Protein AF-A0A933ENZ4-F1 (afdb_monomer)

Foldseek 3Di:
DDDDDDPPPDDDDDPDDQPDDDDPDPVVVVVVPVPDDPVVRPVVDDPPPDDDPPPPPPVCPDDDDDDDDPVVQVVLQVVCVVVVHGSVVSVVVVVVVVVVVVVVVVDPDDPPDPPPDDDDDDD

Secondary structure (DSSP, 8-state):
----------PPPP----SS---SSHHHHHHHHHHS-GGGGGGGS---S---------S-S--------HHHHHHHHHHHHHTTS-HHHHHHHHHHHHHHHHHHHH--S--------------

Structure (mmCIF, N/CA/C/O backbone):
data_AF-A0A933ENZ4-F1
#
_entry.id   AF-A0A933ENZ4-F1
#
loop_
_atom_site.group_PDB
_atom_site.id
_atom_site.type_symbol
_atom_site.label_atom_id
_atom_site.label_alt_id
_atom_site.label_comp_id
_atom_site.label_asym_id
_atom_site.label_entity_id
_atom_site.label_seq_id
_atom_site.pdbx_PDB_ins_code
_atom_site.Cartn_x
_atom_site.Cartn_y
_atom_site.Cartn_z
_atom_site.occupancy
_atom_site.B_iso_or_equiv
_atom_site.auth_seq_id
_atom_site.auth_comp_id
_atom_site.auth_asym_id
_atom_site.auth_atom_id
_atom_site.pdbx_PDB_model_num
ATOM 1 N N . MET A 1 1 ? 71.943 -15.431 -17.490 1.00 42.03 1 MET A N 1
ATOM 2 C CA . MET A 1 1 ? 70.903 -14.601 -16.849 1.00 42.03 1 MET A CA 1
ATOM 3 C C . MET A 1 1 ? 70.943 -13.225 -17.485 1.00 42.03 1 MET A C 1
ATOM 5 O O . MET A 1 1 ? 71.957 -12.576 -17.305 1.00 42.03 1 MET A O 1
ATOM 9 N N . THR A 1 2 ? 69.893 -12.820 -18.203 1.00 37.28 2 THR A N 1
ATOM 10 C CA . THR A 1 2 ? 69.349 -11.443 -18.281 1.00 37.28 2 THR A CA 1
ATOM 11 C C . THR A 1 2 ? 68.116 -11.462 -19.187 1.00 37.28 2 THR A C 1
ATOM 13 O O . THR A 1 2 ? 68.017 -12.262 -20.111 1.00 37.28 2 THR A O 1
ATOM 16 N N . LYS A 1 3 ? 67.116 -10.685 -18.774 1.00 37.34 3 LYS A N 1
ATOM 17 C CA . LYS A 1 3 ? 65.692 -10.813 -19.088 1.00 37.34 3 LYS A CA 1
ATOM 18 C C . LYS A 1 3 ? 65.336 -10.259 -20.469 1.00 37.34 3 LYS A C 1
ATOM 20 O O . LYS A 1 3 ? 65.967 -9.332 -20.957 1.00 37.34 3 LYS A O 1
ATOM 25 N N . ALA A 1 4 ? 64.282 -10.840 -21.036 1.00 42.78 4 ALA A N 1
ATOM 26 C CA . ALA A 1 4 ? 63.594 -10.390 -22.232 1.00 42.78 4 ALA A CA 1
ATOM 27 C C . ALA A 1 4 ? 62.983 -8.994 -22.038 1.00 42.78 4 ALA A C 1
ATOM 29 O O . ALA A 1 4 ? 62.189 -8.786 -21.122 1.00 42.78 4 ALA A O 1
ATOM 30 N N . GLU A 1 5 ? 63.311 -8.078 -22.943 1.00 39.28 5 GLU A N 1
ATOM 31 C CA . GLU A 1 5 ? 62.663 -6.778 -23.094 1.00 39.28 5 GLU A CA 1
ATOM 32 C C . GLU A 1 5 ? 61.959 -6.789 -24.456 1.00 39.28 5 GLU A C 1
ATOM 34 O O . GLU A 1 5 ? 62.546 -6.493 -25.494 1.00 39.28 5 GLU A O 1
ATOM 39 N N . THR A 1 6 ? 60.708 -7.249 -24.485 1.00 46.25 6 THR A N 1
ATOM 40 C CA . THR A 1 6 ? 59.849 -7.104 -25.664 1.00 46.25 6 THR A CA 1
ATOM 41 C C . THR A 1 6 ? 58.911 -5.938 -25.408 1.00 46.25 6 THR A C 1
ATOM 43 O O . THR A 1 6 ? 57.889 -6.078 -24.737 1.00 46.25 6 THR A O 1
ATOM 46 N N . ASP A 1 7 ? 59.298 -4.785 -25.947 1.00 40.50 7 ASP A N 1
ATOM 47 C CA . ASP A 1 7 ? 58.492 -3.575 -26.056 1.00 40.50 7 ASP A CA 1
ATOM 48 C C . ASP A 1 7 ? 57.204 -3.877 -26.848 1.00 40.50 7 ASP A C 1
ATOM 50 O O . ASP A 1 7 ? 5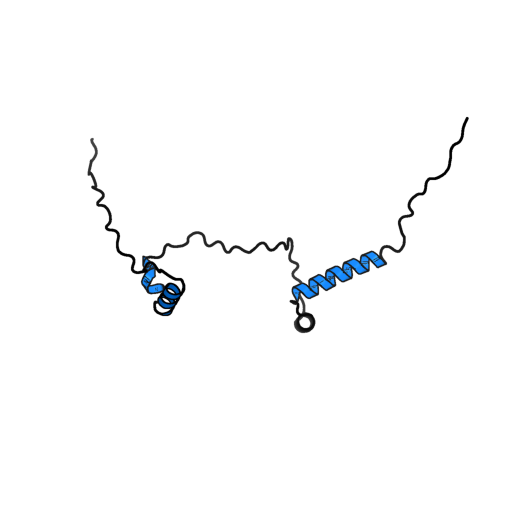7.160 -3.847 -28.081 1.00 40.50 7 ASP A O 1
ATOM 54 N N . ARG A 1 8 ? 56.129 -4.243 -26.139 1.00 46.56 8 ARG A N 1
ATOM 55 C CA . ARG A 1 8 ? 54.777 -4.283 -26.708 1.00 46.56 8 ARG A CA 1
ATOM 56 C C . ARG A 1 8 ? 54.296 -2.846 -26.856 1.00 46.56 8 ARG A C 1
ATOM 58 O O . ARG A 1 8 ? 53.615 -2.316 -25.978 1.00 46.56 8 ARG A O 1
ATOM 65 N N . LYS A 1 9 ? 54.599 -2.254 -28.011 1.00 45.53 9 LYS A N 1
ATOM 66 C CA . LYS A 1 9 ? 53.926 -1.058 -28.530 1.00 45.53 9 LYS A CA 1
ATOM 67 C C . LYS A 1 9 ? 52.407 -1.200 -28.358 1.00 45.53 9 LYS A C 1
ATOM 69 O O . LYS A 1 9 ? 51.758 -1.931 -29.106 1.00 45.53 9 LYS A O 1
ATOM 74 N N . ARG A 1 10 ? 51.829 -0.494 -27.380 1.00 44.56 10 ARG A N 1
ATOM 75 C CA . ARG A 1 10 ? 50.378 -0.281 -27.284 1.00 44.56 10 ARG A CA 1
ATOM 76 C C . ARG A 1 10 ? 49.955 0.576 -28.471 1.00 44.56 10 ARG A C 1
ATOM 78 O O . ARG A 1 10 ? 50.237 1.768 -28.520 1.00 44.56 10 ARG A O 1
ATOM 85 N N . THR A 1 11 ? 49.295 -0.041 -29.439 1.00 40.53 11 THR A N 1
ATOM 86 C CA . THR A 1 11 ? 48.585 0.672 -30.501 1.00 40.53 11 THR A CA 1
ATOM 87 C C . THR A 1 11 ? 47.312 1.280 -29.894 1.00 40.53 11 THR A C 1
ATOM 89 O O . THR A 1 11 ? 46.617 0.576 -29.159 1.00 40.53 11 THR A O 1
ATOM 92 N N . PRO A 1 12 ? 46.985 2.563 -30.136 1.00 44.78 12 PRO A N 1
ATOM 93 C CA . PRO A 1 12 ? 45.750 3.147 -29.624 1.00 44.78 12 PRO A CA 1
ATOM 94 C C . PRO A 1 12 ? 44.552 2.488 -30.321 1.00 44.78 12 PRO A C 1
ATOM 96 O O . PRO A 1 12 ? 44.481 2.456 -31.552 1.00 44.78 12 PRO A O 1
ATOM 99 N N . ALA A 1 13 ? 43.627 1.928 -29.538 1.00 47.41 13 ALA A N 1
ATOM 100 C CA . ALA A 1 13 ? 42.392 1.351 -30.051 1.00 47.41 13 ALA A CA 1
ATOM 101 C C . ALA A 1 13 ? 41.588 2.443 -30.774 1.00 47.41 13 ALA A C 1
ATOM 103 O O . ALA A 1 13 ? 41.286 3.490 -30.199 1.00 47.41 13 ALA A O 1
ATOM 104 N N . LYS A 1 14 ? 41.276 2.213 -32.055 1.00 46.09 14 LYS A N 1
ATOM 105 C CA . LYS A 1 14 ? 40.363 3.058 -32.831 1.00 46.09 14 LYS A CA 1
ATOM 106 C C . LYS A 1 14 ? 39.051 3.180 -32.055 1.00 46.09 14 LYS A C 1
ATOM 108 O O . LYS A 1 14 ? 38.470 2.159 -31.705 1.00 46.09 14 LYS A O 1
ATOM 113 N N . ILE A 1 15 ? 38.583 4.406 -31.820 1.00 55.88 15 ILE A N 1
ATOM 114 C CA . ILE A 1 15 ? 37.247 4.667 -31.274 1.00 55.88 15 ILE A CA 1
ATOM 115 C C . ILE A 1 15 ? 36.248 4.101 -32.288 1.00 55.88 15 ILE A C 1
ATOM 117 O O . ILE A 1 15 ? 36.013 4.705 -33.339 1.00 55.88 15 ILE A O 1
ATOM 121 N N . ALA A 1 16 ? 35.731 2.902 -32.026 1.00 59.09 16 ALA A N 1
ATOM 122 C CA . ALA A 1 16 ? 34.618 2.360 -32.782 1.00 59.09 16 ALA A CA 1
ATOM 123 C C . ALA A 1 16 ? 33.433 3.312 -32.587 1.00 59.09 16 ALA A C 1
ATOM 125 O O . ALA A 1 16 ? 33.162 3.762 -31.472 1.00 59.09 16 ALA A O 1
ATOM 126 N N . ARG A 1 17 ? 32.765 3.687 -33.679 1.00 68.44 17 ARG A N 1
ATOM 127 C CA . ARG A 1 17 ? 31.510 4.434 -33.578 1.00 68.44 17 ARG A CA 1
ATOM 128 C C . ARG A 1 17 ? 30.497 3.476 -32.946 1.00 68.44 17 ARG A C 1
ATOM 130 O O . ARG A 1 17 ? 30.211 2.453 -33.557 1.00 68.44 17 ARG A O 1
ATOM 137 N N . SER A 1 18 ? 30.041 3.780 -31.732 1.00 75.38 18 SER A N 1
ATOM 138 C CA . SER A 1 18 ? 28.945 3.061 -31.068 1.00 75.38 18 SER A CA 1
ATOM 139 C C . SER A 1 18 ? 27.728 3.007 -31.994 1.00 75.38 18 SER A C 1
ATOM 141 O O . SER A 1 18 ? 27.483 3.966 -32.737 1.00 75.38 18 SER A O 1
ATOM 143 N N . ARG A 1 19 ? 27.001 1.883 -31.992 1.00 82.88 19 ARG A N 1
ATOM 144 C CA . ARG A 1 19 ? 25.770 1.735 -32.787 1.00 82.88 19 ARG A CA 1
ATOM 145 C C . ARG A 1 19 ? 24.594 2.463 -32.144 1.00 82.88 19 ARG A C 1
ATOM 147 O O . ARG A 1 19 ? 23.614 2.734 -32.832 1.00 82.88 19 ARG A O 1
ATOM 154 N N . ILE A 1 20 ? 24.719 2.825 -30.868 1.00 86.38 20 ILE A N 1
ATOM 155 C CA . ILE A 1 20 ? 23.776 3.686 -30.161 1.00 86.38 20 ILE A CA 1
ATOM 156 C C . ILE A 1 20 ? 24.128 5.151 -30.486 1.00 86.38 20 ILE A C 1
ATOM 158 O O . ILE A 1 20 ? 25.211 5.632 -30.128 1.00 86.38 20 ILE A O 1
ATOM 162 N N . PRO A 1 21 ? 23.257 5.891 -31.196 1.00 85.31 21 PRO A N 1
ATOM 163 C CA . PRO A 1 21 ? 23.531 7.273 -31.562 1.00 85.31 21 PRO A CA 1
ATOM 164 C C . PRO A 1 21 ? 23.444 8.204 -30.343 1.00 85.31 21 PRO A C 1
ATOM 166 O O . PRO A 1 21 ? 22.847 7.890 -29.317 1.00 85.31 21 PRO A O 1
ATOM 169 N N . ARG A 1 22 ? 24.017 9.408 -30.460 1.00 86.94 22 ARG A N 1
ATOM 170 C CA . ARG A 1 22 ? 23.748 10.479 -29.491 1.00 86.94 22 ARG A CA 1
ATOM 171 C C . ARG A 1 22 ? 22.424 11.150 -29.833 1.00 86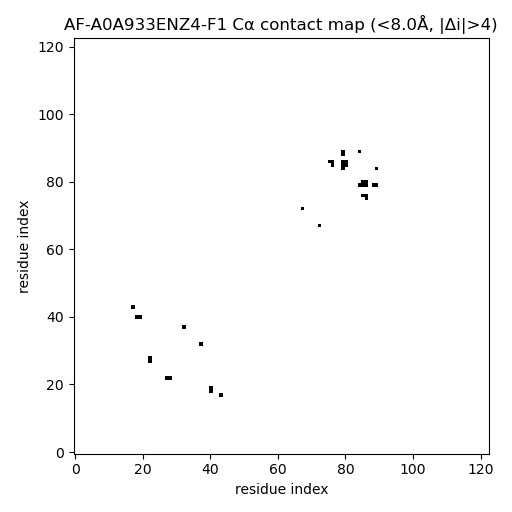.94 22 ARG A C 1
ATOM 173 O O . ARG A 1 22 ? 22.359 11.879 -30.822 1.00 86.94 22 ARG A O 1
ATOM 180 N N . PHE A 1 23 ? 21.416 10.934 -28.997 1.00 88.94 23 PHE A N 1
ATOM 181 C CA . PHE A 1 23 ? 20.100 11.548 -29.148 1.00 88.94 23 PHE A CA 1
ATOM 182 C C . PHE A 1 23 ? 20.142 13.043 -28.835 1.00 88.94 23 PHE A C 1
ATOM 184 O O . PHE A 1 23 ? 20.861 13.494 -27.937 1.00 88.94 23 PHE A O 1
ATOM 191 N N . ARG A 1 24 ? 19.369 13.830 -29.586 1.00 85.81 24 ARG A N 1
ATOM 192 C CA . ARG A 1 24 ? 19.221 15.274 -29.343 1.00 85.81 24 ARG A CA 1
ATOM 193 C C . ARG A 1 24 ? 18.020 15.576 -28.458 1.00 85.81 24 ARG A C 1
ATOM 195 O O . ARG A 1 24 ? 17.986 16.626 -27.820 1.00 85.81 24 ARG A O 1
ATOM 202 N N . THR A 1 25 ? 17.038 14.676 -28.439 1.00 93.06 25 THR A N 1
ATOM 203 C CA . THR A 1 25 ? 15.795 14.810 -27.677 1.00 93.06 25 THR A CA 1
ATOM 204 C C . THR A 1 25 ? 15.373 13.470 -27.078 1.00 93.06 25 THR A C 1
ATOM 206 O O . THR A 1 25 ? 15.724 12.418 -27.600 1.00 93.06 25 THR A O 1
ATOM 209 N N . ILE A 1 26 ? 14.576 13.519 -26.007 1.00 90.38 26 ILE A N 1
ATOM 210 C CA . ILE A 1 26 ? 14.032 12.322 -25.342 1.00 90.38 26 ILE A CA 1
ATOM 211 C C . ILE A 1 26 ? 13.070 11.558 -26.270 1.00 90.38 26 ILE A C 1
ATOM 213 O O . ILE A 1 26 ? 13.008 10.337 -26.224 1.00 90.38 26 ILE A O 1
ATOM 217 N N . GLN A 1 27 ? 12.331 12.268 -27.127 1.00 90.94 27 GLN A N 1
ATOM 218 C CA . GLN A 1 27 ? 11.379 11.658 -28.060 1.00 90.94 27 GLN A CA 1
ATOM 219 C C . GLN A 1 27 ? 12.086 10.783 -29.107 1.00 90.94 27 GLN A C 1
ATOM 221 O O . GLN A 1 27 ? 11.663 9.664 -29.361 1.00 90.94 27 GLN A O 1
ATOM 226 N N . GLU A 1 28 ? 13.194 11.279 -29.660 1.00 90.19 28 GLU A N 1
ATOM 227 C CA . GLU A 1 28 ? 14.039 10.543 -30.610 1.00 90.19 28 GLU A CA 1
ATOM 228 C C . GLU A 1 28 ? 14.647 9.281 -29.974 1.00 90.19 28 GLU A C 1
ATOM 230 O O . GLU A 1 28 ? 14.725 8.235 -30.611 1.00 90.19 28 GLU A O 1
ATOM 235 N N . GLU A 1 29 ? 15.045 9.366 -28.702 1.00 91.62 29 GLU A N 1
ATOM 236 C CA . GLU A 1 29 ? 15.527 8.216 -27.932 1.00 91.62 29 GLU A CA 1
ATOM 237 C C . GLU A 1 29 ? 14.425 7.169 -27.718 1.00 91.62 29 GLU A C 1
ATOM 239 O O . GLU A 1 29 ? 14.663 5.979 -27.915 1.00 91.62 29 GLU A O 1
ATOM 244 N N . ALA A 1 30 ? 13.212 7.600 -27.362 1.00 90.81 30 ALA A N 1
ATOM 245 C CA . ALA A 1 30 ? 12.074 6.703 -27.185 1.00 90.81 30 ALA A CA 1
ATOM 246 C C . ALA A 1 30 ? 11.716 5.977 -28.492 1.00 90.81 30 ALA A C 1
ATOM 248 O O . ALA A 1 30 ? 11.632 4.754 -28.503 1.00 90.81 30 ALA A O 1
ATOM 249 N N . GLU A 1 31 ? 11.603 6.708 -29.605 1.00 92.38 31 GLU A N 1
ATOM 250 C CA . GLU A 1 31 ? 11.315 6.134 -30.929 1.00 92.38 31 GLU A CA 1
ATOM 251 C C . GLU A 1 31 ? 12.393 5.133 -31.375 1.00 92.38 31 GLU A C 1
ATOM 253 O O . GLU A 1 31 ? 12.089 4.098 -31.979 1.00 92.38 31 GLU A O 1
ATOM 258 N N . PHE A 1 32 ? 13.659 5.408 -31.046 1.00 92.06 32 PHE A N 1
ATOM 259 C CA . PHE A 1 32 ? 14.759 4.484 -31.299 1.00 92.06 32 PHE A CA 1
ATOM 260 C C . PHE A 1 32 ? 14.596 3.179 -30.509 1.00 92.06 32 PHE A C 1
ATOM 262 O O . PHE A 1 32 ? 14.683 2.107 -31.110 1.00 92.06 32 PHE A O 1
ATOM 269 N N . TRP A 1 33 ? 14.316 3.253 -29.204 1.00 92.75 33 TRP A N 1
ATOM 270 C CA . TRP A 1 33 ? 14.132 2.071 -28.350 1.00 92.75 33 TRP A CA 1
ATOM 271 C C . TRP A 1 33 ? 12.821 1.318 -28.600 1.00 92.75 33 TRP A C 1
ATOM 273 O O . TRP A 1 33 ? 12.770 0.113 -28.372 1.00 92.75 33 TRP A O 1
ATOM 283 N N . ASP A 1 34 ? 11.791 1.984 -29.120 1.00 91.44 34 ASP A N 1
ATOM 284 C CA . ASP A 1 34 ? 10.553 1.331 -29.561 1.00 91.44 34 ASP A CA 1
ATOM 285 C C . ASP A 1 34 ? 10.772 0.489 -30.830 1.00 91.44 34 ASP A C 1
ATOM 287 O O . ASP A 1 34 ? 10.066 -0.494 -31.063 1.00 91.44 34 ASP A O 1
ATOM 291 N N . THR A 1 35 ? 11.756 0.868 -31.654 1.00 90.00 35 THR A N 1
ATOM 292 C CA . THR A 1 35 ? 12.028 0.226 -32.949 1.00 90.00 35 THR A CA 1
ATOM 293 C C . THR A 1 35 ? 13.160 -0.808 -32.887 1.00 90.00 35 THR A C 1
ATOM 295 O O . THR A 1 35 ? 13.176 -1.728 -33.704 1.00 90.00 35 THR A O 1
ATOM 298 N N . HIS A 1 36 ? 14.096 -0.691 -31.939 1.00 91.00 36 HI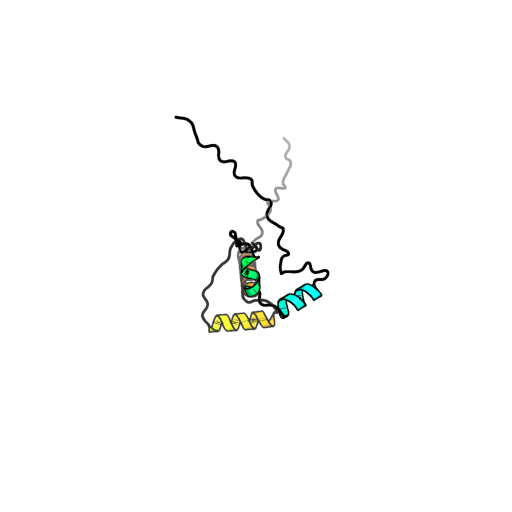S A N 1
ATOM 299 C CA . HIS A 1 36 ? 15.280 -1.556 -31.848 1.00 91.00 36 HIS A CA 1
ATOM 300 C C . HIS A 1 36 ? 15.264 -2.429 -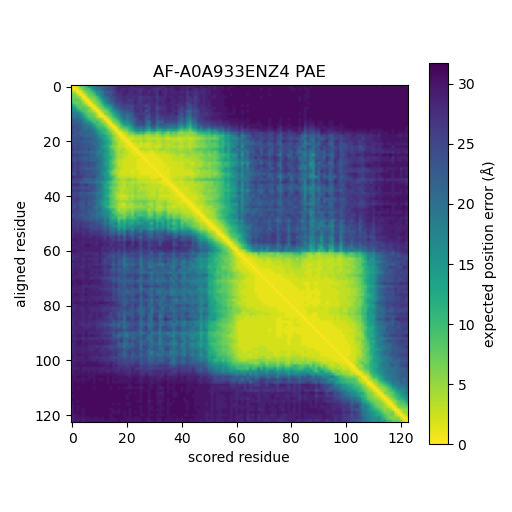30.593 1.00 91.00 36 HIS A C 1
ATOM 302 O O . HIS A 1 36 ? 14.953 -1.967 -29.495 1.00 91.00 36 HIS A O 1
ATOM 308 N N . SER A 1 37 ? 15.666 -3.696 -30.731 1.00 87.88 37 SER A N 1
ATOM 309 C CA . SER A 1 37 ? 15.810 -4.577 -29.573 1.00 87.88 37 SER A CA 1
ATOM 310 C C . SER A 1 37 ? 17.053 -4.211 -28.764 1.00 87.88 37 SER A C 1
ATOM 312 O O . SER A 1 37 ? 18.142 -4.051 -29.310 1.00 87.88 37 SER A O 1
ATOM 314 N N . THR A 1 38 ? 16.933 -4.165 -27.437 1.00 86.06 38 THR A N 1
ATOM 315 C CA . THR A 1 38 ? 18.085 -3.961 -26.545 1.00 86.06 38 THR A CA 1
ATOM 316 C C . THR A 1 38 ? 19.129 -5.072 -26.673 1.00 86.06 38 THR A C 1
ATOM 318 O O . THR A 1 38 ? 20.315 -4.806 -26.509 1.00 86.06 38 THR A O 1
ATOM 321 N N . ALA A 1 39 ? 18.723 -6.293 -27.034 1.00 86.06 39 ALA A N 1
ATOM 322 C CA . ALA A 1 39 ? 19.639 -7.415 -27.239 1.00 86.06 39 ALA A CA 1
ATOM 323 C C . ALA A 1 39 ? 20.630 -7.179 -28.392 1.00 86.06 39 ALA A C 1
ATOM 325 O O . ALA A 1 39 ? 21.713 -7.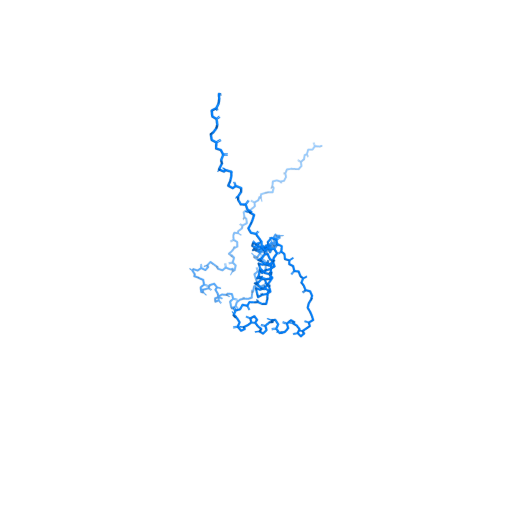754 -28.400 1.00 86.06 39 ALA A O 1
ATOM 326 N N . GLU A 1 40 ? 20.296 -6.309 -29.351 1.00 84.94 40 GLU A N 1
ATOM 327 C CA . GLU A 1 40 ? 21.198 -5.975 -30.454 1.00 84.94 40 GLU A CA 1
ATOM 328 C C . GLU A 1 40 ? 22.443 -5.226 -29.973 1.00 84.94 40 GLU A C 1
ATOM 330 O O . GLU A 1 40 ? 23.457 -5.272 -30.659 1.00 84.94 40 GLU A O 1
ATOM 335 N N . PHE A 1 41 ? 22.401 -4.581 -28.804 1.00 86.56 41 PHE A N 1
ATOM 336 C CA . PHE A 1 41 ? 23.481 -3.745 -28.269 1.00 86.56 41 PHE A CA 1
ATOM 337 C C . PHE A 1 41 ? 24.137 -4.336 -27.011 1.00 86.56 41 PHE A C 1
ATOM 339 O O . PHE A 1 41 ? 24.806 -3.615 -26.274 1.00 86.56 41 PHE A O 1
ATOM 346 N N . GLU A 1 42 ? 23.953 -5.634 -26.748 1.00 81.88 42 GLU A N 1
ATOM 347 C CA . GLU A 1 42 ? 24.452 -6.310 -25.540 1.00 81.88 42 GLU A CA 1
ATOM 348 C C . GLU A 1 42 ? 25.971 -6.155 -25.343 1.00 81.88 42 GLU A C 1
ATOM 350 O O . GLU A 1 42 ? 26.439 -5.951 -24.227 1.00 81.88 42 GLU A O 1
ATOM 355 N N . ASP A 1 43 ? 26.736 -6.169 -26.433 1.00 83.69 43 ASP A N 1
ATOM 356 C CA . ASP A 1 43 ? 28.188 -5.963 -26.469 1.00 83.69 43 ASP A CA 1
ATOM 357 C C . ASP A 1 43 ? 28.631 -4.519 -26.175 1.00 83.69 43 ASP A C 1
ATOM 359 O O . ASP A 1 43 ? 29.808 -4.286 -25.891 1.00 83.69 43 ASP A O 1
ATOM 363 N N . GLU A 1 44 ? 27.710 -3.555 -26.231 1.00 85.50 44 GLU A N 1
ATOM 364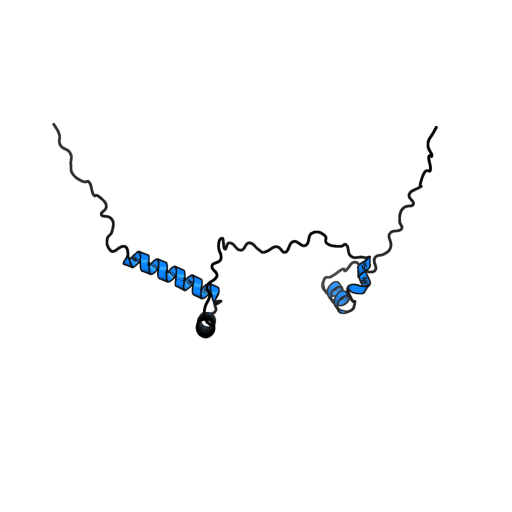 C CA . GLU A 1 44 ? 27.963 -2.147 -25.906 1.00 85.50 44 GLU A CA 1
ATOM 365 C C . GLU A 1 44 ? 27.515 -1.780 -24.482 1.00 85.50 44 GLU A C 1
ATOM 367 O O . GLU A 1 44 ? 27.852 -0.697 -23.993 1.00 85.50 44 GLU A O 1
ATOM 372 N N . PHE A 1 45 ? 26.788 -2.666 -23.792 1.00 84.38 45 PHE A N 1
ATOM 373 C CA . PHE A 1 45 ? 26.381 -2.455 -22.408 1.00 84.38 45 PHE A CA 1
ATOM 374 C C . PHE A 1 45 ? 27.448 -2.923 -21.419 1.00 84.38 45 PHE A C 1
ATOM 376 O O . PHE A 1 45 ? 28.083 -3.963 -21.575 1.00 84.38 45 PHE A O 1
ATOM 383 N N . GLU A 1 46 ? 27.617 -2.160 -20.341 1.00 81.06 46 GLU A N 1
ATOM 384 C CA . GLU A 1 46 ? 28.447 -2.578 -19.216 1.00 81.06 46 GLU A CA 1
ATOM 385 C C . GLU A 1 46 ? 27.604 -3.334 -18.188 1.00 81.06 46 GLU A C 1
ATOM 387 O O . GLU A 1 46 ? 26.534 -2.884 -17.771 1.00 81.06 46 GLU A O 1
ATOM 392 N N . GLU A 1 47 ? 28.112 -4.481 -17.738 1.00 79.94 47 GLU A N 1
ATOM 393 C CA . GLU A 1 47 ? 27.483 -5.248 -16.670 1.00 79.94 47 GLU A CA 1
ATOM 394 C C . GLU A 1 47 ? 27.432 -4.417 -15.378 1.00 79.94 47 GLU A C 1
ATOM 396 O O . GLU A 1 47 ? 28.458 -4.076 -14.775 1.00 79.94 47 GLU A O 1
ATOM 401 N N . VAL A 1 48 ? 26.219 -4.106 -14.919 1.00 82.31 48 VAL A N 1
ATOM 402 C CA . VAL A 1 48 ? 26.009 -3.409 -13.648 1.00 82.31 48 VAL A CA 1
ATOM 403 C C . VAL A 1 48 ? 26.249 -4.393 -12.502 1.00 82.31 48 VAL A C 1
ATOM 405 O O . VAL A 1 48 ? 25.360 -5.138 -12.102 1.00 82.31 48 VAL A O 1
ATOM 408 N N . LYS A 1 49 ? 27.464 -4.378 -11.943 1.00 78.44 49 LYS A N 1
ATOM 409 C CA . LYS A 1 49 ? 27.880 -5.284 -10.852 1.00 78.44 49 LYS A CA 1
ATOM 410 C C . LYS A 1 49 ? 27.197 -5.007 -9.509 1.00 78.44 49 LYS A C 1
ATOM 412 O O . LYS A 1 49 ? 27.120 -5.895 -8.670 1.00 78.44 49 LYS A O 1
ATOM 417 N N . ASP A 1 50 ? 26.706 -3.784 -9.309 1.00 76.38 50 ASP A N 1
ATOM 418 C CA . ASP A 1 50 ? 26.144 -3.304 -8.041 1.00 76.38 50 ASP A CA 1
ATOM 419 C C . ASP A 1 50 ? 24.680 -2.860 -8.214 1.00 76.38 50 ASP A C 1
ATOM 421 O O . ASP A 1 50 ? 24.323 -1.681 -8.110 1.00 76.38 50 ASP A O 1
ATOM 425 N N . VAL A 1 51 ? 23.791 -3.823 -8.478 1.00 73.31 51 VAL A N 1
ATOM 426 C CA . VAL A 1 51 ? 22.343 -3.571 -8.490 1.00 73.31 51 VAL A CA 1
ATOM 427 C C . VAL A 1 51 ? 21.850 -3.431 -7.051 1.00 73.31 51 VAL A C 1
ATOM 429 O O . VAL A 1 51 ? 21.507 -4.399 -6.372 1.00 73.31 51 VAL A O 1
ATOM 432 N N . ARG A 1 52 ? 21.797 -2.191 -6.563 1.00 69.44 52 ARG A N 1
ATOM 433 C CA . ARG A 1 52 ? 21.141 -1.870 -5.293 1.00 69.44 52 ARG A CA 1
ATOM 434 C C . ARG A 1 52 ? 19.702 -1.467 -5.560 1.00 69.44 52 ARG A C 1
ATOM 436 O O . ARG A 1 52 ? 19.431 -0.331 -5.942 1.00 69.44 52 ARG A O 1
ATOM 443 N N . PHE A 1 53 ? 18.767 -2.372 -5.282 1.00 70.88 53 PHE A N 1
ATOM 444 C CA . PHE A 1 53 ? 17.370 -1.988 -5.109 1.00 70.88 53 PHE A CA 1
ATOM 445 C C . PHE A 1 53 ? 17.298 -1.056 -3.904 1.00 70.88 53 PHE A C 1
ATOM 447 O O . PHE A 1 53 ? 17.383 -1.488 -2.752 1.00 70.88 53 PHE A O 1
ATOM 454 N N . VAL A 1 54 ? 17.194 0.247 -4.162 1.00 62.72 54 VAL A N 1
ATOM 455 C CA . VAL A 1 54 ? 16.952 1.225 -3.109 1.00 62.72 54 VAL A CA 1
ATOM 456 C C . VAL A 1 54 ? 15.531 0.979 -2.624 1.00 62.72 54 VAL A C 1
ATOM 458 O O . VAL A 1 54 ? 14.570 1.550 -3.137 1.00 62.72 54 VAL A O 1
ATOM 461 N N . VAL A 1 55 ? 15.386 0.108 -1.623 1.00 61.22 55 VAL A N 1
ATOM 462 C CA . VAL A 1 55 ? 14.206 0.110 -0.768 1.00 61.22 55 VAL A CA 1
ATOM 463 C C . VAL A 1 55 ? 14.193 1.511 -0.189 1.00 61.22 55 VAL A C 1
ATOM 465 O O . VAL A 1 55 ? 15.020 1.832 0.668 1.00 61.22 55 VAL A O 1
ATOM 468 N N . ARG A 1 56 ? 13.333 2.389 -0.723 1.00 57.66 56 ARG A N 1
ATOM 469 C CA . ARG A 1 56 ? 13.077 3.683 -0.100 1.00 57.66 56 ARG A CA 1
ATOM 470 C C . ARG A 1 56 ? 12.775 3.344 1.350 1.00 57.66 56 ARG A C 1
ATOM 472 O O . ARG A 1 56 ? 11.759 2.712 1.628 1.00 57.66 56 ARG A O 1
ATOM 479 N N . ARG A 1 57 ? 13.686 3.690 2.263 1.00 56.34 57 ARG A N 1
ATOM 480 C CA . ARG A 1 57 ? 13.430 3.646 3.701 1.00 56.34 57 ARG A CA 1
ATOM 481 C C . ARG A 1 57 ? 12.418 4.753 3.971 1.00 56.34 57 ARG A C 1
ATOM 483 O O . ARG A 1 57 ? 12.757 5.812 4.484 1.00 56.34 57 ARG A O 1
ATOM 490 N N . SER A 1 58 ? 11.183 4.547 3.517 1.00 54.69 58 SER A N 1
ATOM 491 C CA . SER A 1 58 ? 10.026 5.266 4.013 1.00 54.69 58 SER A CA 1
ATOM 492 C C . SER A 1 58 ? 10.076 5.112 5.523 1.00 54.69 58 SER A C 1
ATOM 494 O O . SER A 1 58 ? 10.376 4.020 5.999 1.00 54.69 58 SER A O 1
ATOM 496 N N . SER A 1 59 ? 9.862 6.209 6.242 1.00 54.06 59 SER A N 1
ATOM 497 C CA . SER A 1 59 ? 10.042 6.423 7.686 1.00 54.06 59 SER A CA 1
ATOM 498 C C . SER A 1 59 ? 9.148 5.551 8.588 1.00 54.06 59 SER A C 1
ATOM 500 O O . SER A 1 59 ? 8.560 6.014 9.560 1.00 54.06 59 SER A O 1
ATOM 502 N N . VAL A 1 60 ? 8.970 4.288 8.226 1.00 58.03 60 VAL A N 1
ATOM 503 C CA . VAL A 1 60 ? 8.243 3.260 8.943 1.00 58.03 60 VAL A CA 1
ATOM 504 C C . VAL A 1 60 ? 9.304 2.457 9.676 1.00 58.03 60 VAL A C 1
ATOM 506 O O . VAL A 1 60 ? 9.788 1.441 9.185 1.00 58.03 60 VAL A O 1
ATOM 509 N N . ASP A 1 61 ? 9.695 2.947 10.851 1.00 65.25 61 ASP A N 1
ATOM 510 C CA . ASP A 1 61 ? 10.763 2.339 11.653 1.00 65.25 61 ASP A CA 1
ATOM 511 C C . ASP A 1 61 ? 10.463 0.873 12.014 1.00 65.25 61 ASP A C 1
ATOM 513 O O . ASP A 1 61 ? 11.381 0.113 12.323 1.00 65.25 61 ASP A O 1
ATOM 517 N N . LYS A 1 62 ? 9.181 0.461 11.984 1.00 75.69 62 LYS A N 1
ATOM 518 C CA . LYS A 1 62 ? 8.717 -0.908 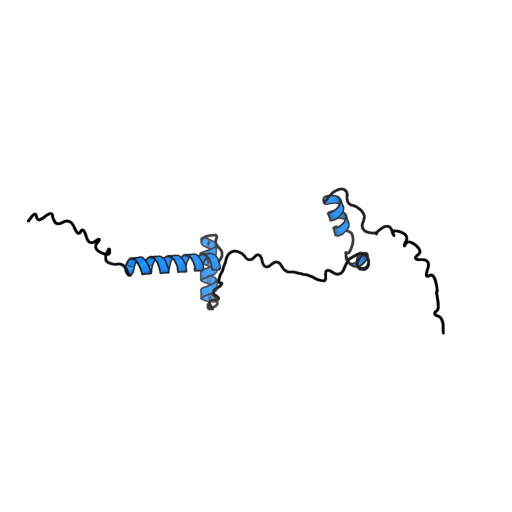12.264 1.00 75.69 62 LYS A CA 1
ATOM 519 C C . LYS A 1 62 ? 7.447 -1.248 11.477 1.00 75.69 62 LYS A C 1
ATOM 521 O O . LYS A 1 62 ? 6.476 -0.494 11.516 1.00 75.69 62 LYS A O 1
ATOM 526 N N . ALA A 1 63 ? 7.434 -2.410 10.827 1.00 82.06 63 ALA A N 1
ATOM 527 C CA . ALA A 1 63 ? 6.239 -3.003 10.227 1.00 82.06 63 ALA A CA 1
ATOM 528 C C . ALA A 1 63 ? 5.669 -4.097 11.145 1.00 82.06 63 ALA A C 1
ATOM 530 O O . ALA A 1 63 ? 6.424 -4.874 11.731 1.00 82.06 63 ALA A O 1
ATOM 531 N N . LEU A 1 64 ? 4.341 -4.161 11.262 1.00 84.75 64 LEU A N 1
ATOM 532 C CA . LEU A 1 64 ? 3.630 -5.218 11.981 1.00 84.75 64 LEU A CA 1
ATOM 533 C C . LEU A 1 64 ? 2.852 -6.066 10.971 1.00 84.75 64 LEU A C 1
ATOM 535 O O . LEU A 1 64 ? 1.941 -5.562 10.318 1.00 84.75 64 LEU A O 1
ATOM 539 N N . THR A 1 65 ? 3.186 -7.351 10.869 1.00 90.06 65 THR A N 1
ATOM 540 C CA . THR A 1 65 ? 2.424 -8.313 10.063 1.00 90.06 65 THR A CA 1
ATOM 541 C C . THR A 1 65 ? 1.352 -8.959 10.932 1.00 90.06 65 THR A C 1
ATOM 543 O O . THR A 1 65 ? 1.671 -9.635 11.908 1.00 90.06 65 THR A O 1
ATOM 546 N N . VAL A 1 66 ? 0.081 -8.779 10.569 1.00 90.31 66 VAL A N 1
ATOM 547 C CA . VAL A 1 66 ? -1.068 -9.393 11.252 1.00 90.31 66 VAL A CA 1
ATOM 548 C C . VAL A 1 66 ? -1.727 -10.382 10.298 1.00 90.31 66 VAL A C 1
ATOM 550 O O . VAL A 1 66 ? -2.032 -10.033 9.159 1.00 90.31 66 VAL A O 1
ATOM 553 N N . ARG A 1 67 ? -1.937 -11.623 10.746 1.00 94.38 67 ARG A N 1
ATOM 554 C CA . ARG A 1 67 ? -2.668 -12.630 9.967 1.00 94.38 67 ARG A CA 1
ATOM 555 C C . ARG A 1 67 ? -4.161 -12.423 10.186 1.00 94.38 67 ARG A C 1
ATOM 557 O O . ARG A 1 67 ? -4.615 -12.443 11.325 1.00 94.38 67 ARG A O 1
ATOM 564 N N . LEU A 1 68 ? -4.891 -12.242 9.095 1.00 95.06 68 LEU A N 1
ATOM 565 C CA . LEU A 1 68 ? -6.347 -12.161 9.065 1.00 95.06 68 LEU A CA 1
ATOM 566 C C . LEU A 1 68 ? -6.859 -13.309 8.195 1.00 95.06 68 LEU A C 1
ATOM 568 O O . LEU A 1 68 ? -6.172 -13.727 7.259 1.00 95.06 68 LEU A O 1
ATOM 572 N N . ASP A 1 69 ? -8.040 -13.832 8.505 1.00 97.31 69 ASP A N 1
ATOM 573 C CA . ASP A 1 69 ? -8.736 -14.711 7.574 1.00 97.31 69 ASP A CA 1
ATOM 574 C C . ASP A 1 69 ? -9.175 -13.926 6.325 1.00 97.31 69 ASP A C 1
ATOM 576 O O . ASP A 1 69 ? -9.159 -12.688 6.285 1.00 97.31 69 ASP A O 1
ATOM 580 N N . LYS A 1 70 ? -9.546 -14.668 5.282 1.00 97.00 70 LYS A N 1
ATOM 581 C CA . LYS A 1 70 ? -9.885 -14.098 3.978 1.00 97.00 70 LYS A CA 1
ATOM 582 C C . LYS A 1 70 ? -11.064 -13.129 4.066 1.00 97.00 70 LYS A C 1
ATOM 584 O O . LYS A 1 70 ? -10.982 -12.043 3.496 1.00 97.00 70 LYS A O 1
ATOM 589 N N . ASP A 1 71 ? -12.122 -13.496 4.778 1.00 97.81 71 ASP A N 1
ATOM 590 C CA . ASP A 1 71 ? -13.362 -12.721 4.813 1.00 97.81 71 ASP A CA 1
ATOM 591 C C . ASP A 1 71 ? -13.158 -11.416 5.587 1.00 97.81 71 ASP A C 1
ATOM 593 O O . ASP A 1 71 ? -13.581 -10.345 5.145 1.00 97.81 71 ASP A O 1
ATOM 597 N N . THR A 1 72 ? -12.415 -11.470 6.694 1.00 96.94 72 THR A N 1
ATOM 598 C CA . THR A 1 72 ? -12.015 -10.276 7.449 1.00 96.94 72 THR A CA 1
ATOM 599 C C . THR A 1 72 ? -11.158 -9.333 6.607 1.00 96.94 72 THR A C 1
ATOM 601 O O . THR A 1 72 ? -11.380 -8.120 6.626 1.00 96.94 72 THR A O 1
ATOM 604 N N . PHE A 1 73 ? -10.195 -9.860 5.844 1.00 97.06 73 PHE A N 1
ATOM 605 C CA . PHE A 1 73 ? -9.355 -9.026 4.984 1.00 97.06 73 PHE A CA 1
ATOM 606 C C . PHE A 1 73 ? -10.154 -8.364 3.853 1.00 97.06 73 PHE A C 1
ATOM 608 O O . PHE A 1 73 ? -9.940 -7.186 3.568 1.00 97.06 73 PHE A O 1
ATOM 615 N N . VAL A 1 74 ? -11.096 -9.088 3.239 1.00 97.75 74 VAL A N 1
ATOM 616 C CA . VAL A 1 74 ? -11.980 -8.539 2.196 1.00 97.75 74 VAL A CA 1
ATOM 617 C C . VAL A 1 74 ? -12.803 -7.379 2.748 1.00 97.75 74 VAL A C 1
ATOM 619 O O . VAL A 1 74 ? -12.766 -6.288 2.182 1.00 97.75 74 VAL A O 1
ATOM 622 N N . ARG A 1 75 ? -13.455 -7.565 3.900 1.00 97.56 75 ARG A N 1
ATOM 623 C CA . ARG A 1 75 ? -14.246 -6.507 4.550 1.00 97.56 75 ARG A CA 1
ATOM 624 C C . ARG A 1 75 ? -13.402 -5.283 4.902 1.00 97.56 75 ARG A C 1
ATOM 626 O O . ARG A 1 75 ? -13.835 -4.152 4.701 1.00 97.56 75 ARG A O 1
ATOM 633 N N . LEU A 1 76 ? -12.182 -5.496 5.400 1.00 97.31 76 LEU A N 1
ATOM 634 C CA . LEU A 1 76 ? -11.236 -4.412 5.670 1.00 97.31 76 LEU A CA 1
ATOM 635 C C . LEU A 1 76 ? -10.893 -3.633 4.391 1.00 97.31 76 LEU A C 1
ATOM 637 O O . LEU A 1 76 ? -10.819 -2.406 4.420 1.00 97.31 76 LEU A O 1
ATOM 641 N N . ALA A 1 77 ? -10.658 -4.336 3.282 1.00 96.75 77 ALA A N 1
ATOM 642 C CA . ALA A 1 77 ? -10.320 -3.711 2.011 1.00 96.75 77 ALA A CA 1
ATOM 643 C C . ALA A 1 77 ? -11.492 -2.910 1.426 1.00 96.75 77 ALA A C 1
ATOM 645 O O . ALA A 1 77 ? -11.279 -1.822 0.891 1.00 96.75 77 ALA A O 1
ATOM 646 N N . GLU A 1 78 ? -12.719 -3.413 1.561 1.00 98.12 78 GLU A N 1
ATOM 647 C CA . GLU A 1 78 ? -13.934 -2.697 1.165 1.00 98.12 78 GLU A CA 1
ATOM 648 C C . GLU A 1 78 ? -14.109 -1.402 1.960 1.00 98.12 78 GLU A C 1
ATOM 650 O O . GLU A 1 78 ? -14.300 -0.343 1.362 1.00 98.12 78 GLU A O 1
ATOM 655 N N . GLU A 1 79 ? -13.959 -1.466 3.283 1.00 97.88 79 GLU A N 1
ATOM 656 C CA . GLU A 1 79 ? -14.055 -0.297 4.160 1.00 97.88 79 GLU A CA 1
ATOM 657 C C . GLU A 1 79 ? -12.967 0.739 3.842 1.00 97.88 79 GLU A C 1
ATOM 659 O O . GLU A 1 79 ? -13.239 1.933 3.704 1.00 97.88 79 GLU A O 1
ATOM 664 N N . ALA A 1 80 ? -11.729 0.283 3.632 1.00 97.56 80 ALA A N 1
ATOM 665 C CA . ALA A 1 80 ? -10.620 1.155 3.258 1.00 97.56 80 ALA A CA 1
ATOM 666 C C . ALA A 1 80 ? -10.895 1.871 1.927 1.00 97.56 80 ALA A C 1
ATOM 668 O O . ALA A 1 80 ? -10.658 3.075 1.805 1.00 97.56 80 ALA A O 1
ATOM 669 N N . ARG A 1 81 ? -11.476 1.154 0.956 1.00 97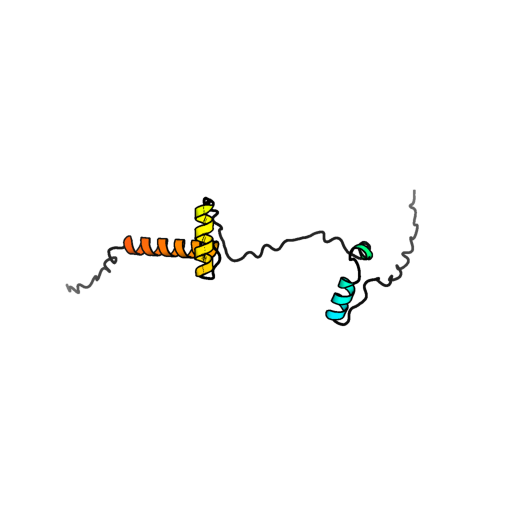.75 81 ARG A N 1
ATOM 670 C CA . ARG A 1 81 ? -11.857 1.706 -0.348 1.00 97.75 81 ARG A CA 1
ATOM 671 C C . ARG A 1 81 ? -12.934 2.781 -0.229 1.00 97.75 81 ARG A C 1
ATOM 673 O O . ARG A 1 81 ? -12.810 3.806 -0.892 1.00 97.75 81 ARG A O 1
ATOM 680 N N . VAL A 1 82 ? -13.955 2.575 0.607 1.00 97.44 82 VAL A N 1
ATOM 681 C CA . VAL A 1 82 ? -15.002 3.583 0.866 1.00 97.44 82 VAL A CA 1
ATOM 682 C C . VAL A 1 82 ? -14.393 4.874 1.425 1.00 97.44 82 VAL A C 1
ATOM 684 O O . VAL A 1 82 ? -14.813 5.965 1.051 1.00 97.44 82 VAL A O 1
ATOM 687 N N . GLN A 1 83 ? -13.355 4.757 2.254 1.00 95.19 83 GLN A N 1
ATOM 688 C CA . GLN A 1 83 ? -12.645 5.893 2.849 1.00 95.19 83 GLN A CA 1
ATOM 689 C C . GLN A 1 83 ? -11.512 6.457 1.968 1.00 95.19 83 GLN A C 1
ATOM 691 O O . GLN A 1 83 ? -10.835 7.404 2.368 1.00 95.19 83 GLN A O 1
ATOM 696 N N . GLY A 1 84 ? -11.282 5.895 0.774 1.00 96.88 84 GLY A N 1
ATOM 697 C CA . GLY A 1 84 ? -10.237 6.343 -0.152 1.00 96.88 84 GLY A CA 1
ATOM 698 C C . GLY A 1 84 ? -8.804 6.073 0.325 1.00 96.88 84 GLY A C 1
ATOM 699 O O . GLY A 1 84 ? -7.870 6.732 -0.129 1.00 96.88 84 GLY A O 1
ATOM 700 N N . VAL A 1 85 ? -8.610 5.121 1.242 1.00 97.25 85 VAL A N 1
ATOM 701 C CA . VAL A 1 85 ? -7.300 4.769 1.811 1.00 97.25 85 VAL A CA 1
ATOM 702 C C . VAL A 1 85 ? -6.951 3.301 1.560 1.00 97.25 85 VAL A C 1
ATOM 704 O O . VAL A 1 85 ? -7.803 2.473 1.256 1.00 97.25 85 VAL A O 1
ATOM 707 N N . GLY A 1 86 ? -5.670 2.947 1.688 1.00 96.25 86 GLY A N 1
ATOM 708 C CA . GLY A 1 86 ? -5.238 1.548 1.625 1.00 96.25 86 GLY A CA 1
ATOM 709 C C . GLY A 1 86 ? -5.573 0.770 2.912 1.00 96.25 86 GLY A C 1
ATOM 710 O O . GLY A 1 86 ? -5.601 1.379 3.987 1.00 96.25 86 GLY A O 1
ATOM 711 N N . PRO A 1 87 ? -5.730 -0.570 2.857 1.00 95.50 87 PRO A N 1
ATOM 712 C CA . PRO A 1 87 ? -6.041 -1.397 4.031 1.00 95.50 87 PRO A CA 1
ATOM 713 C C . PRO A 1 87 ? -5.075 -1.180 5.205 1.00 95.50 87 PRO A C 1
ATOM 715 O O . PRO A 1 87 ? -5.497 -0.993 6.344 1.00 95.50 87 PRO A O 1
ATOM 718 N N . SER A 1 88 ? -3.769 -1.115 4.930 1.00 93.19 88 SER A N 1
ATOM 719 C CA . SER A 1 88 ? -2.743 -0.872 5.955 1.00 93.19 88 SER A CA 1
ATOM 720 C C . SER A 1 88 ? -2.871 0.506 6.615 1.00 93.19 88 SER A C 1
ATOM 722 O O . SER A 1 88 ? -2.597 0.651 7.807 1.00 93.19 88 SER A O 1
ATOM 724 N N . THR A 1 89 ? -3.302 1.520 5.860 1.00 94.50 89 THR A N 1
ATOM 725 C CA . THR A 1 89 ? -3.538 2.873 6.381 1.00 94.50 89 THR A CA 1
ATOM 726 C C . THR A 1 89 ? -4.750 2.887 7.304 1.00 94.50 89 THR A C 1
ATOM 728 O O . THR A 1 89 ? -4.654 3.421 8.408 1.00 94.50 89 THR A O 1
ATOM 731 N N . LEU A 1 90 ? -5.847 2.240 6.897 1.00 96.38 90 LEU A N 1
ATOM 732 C CA . LEU A 1 90 ? -7.052 2.124 7.717 1.00 96.38 90 LEU A CA 1
ATOM 733 C C . LEU A 1 90 ? -6.762 1.406 9.043 1.00 96.38 90 LEU A C 1
ATOM 735 O O . LEU A 1 90 ? -7.074 1.926 10.114 1.00 96.38 90 LEU A O 1
ATOM 739 N N . VAL A 1 91 ? -6.073 0.260 8.992 1.00 96.00 91 VAL A N 1
ATOM 740 C CA . VAL A 1 91 ? -5.669 -0.484 10.199 1.00 96.00 91 VAL A CA 1
ATOM 741 C C . VAL A 1 91 ? -4.815 0.382 11.122 1.00 96.00 91 VAL A C 1
ATOM 743 O O . VAL A 1 91 ? -5.046 0.416 12.330 1.00 96.00 91 VAL A O 1
ATOM 746 N N . ARG A 1 92 ? -3.846 1.124 10.573 1.00 93.81 92 ARG A N 1
ATOM 747 C CA . ARG A 1 92 ? -3.016 2.039 11.364 1.00 93.81 92 ARG A CA 1
ATOM 748 C C . ARG A 1 92 ? -3.864 3.095 12.074 1.00 93.81 92 ARG A C 1
ATOM 750 O O . ARG A 1 92 ? -3.626 3.354 13.252 1.00 93.81 92 ARG A O 1
ATOM 757 N N . MET A 1 93 ? -4.832 3.692 11.381 1.00 94.94 93 MET A N 1
ATOM 758 C CA . MET A 1 93 ? -5.731 4.695 11.959 1.00 94.94 93 MET A CA 1
ATOM 759 C C . MET A 1 93 ? -6.549 4.112 13.113 1.00 94.94 93 MET A C 1
ATOM 761 O O . MET A 1 93 ? -6.527 4.677 14.206 1.00 94.94 93 MET A O 1
ATOM 765 N N . TRP A 1 94 ? -7.172 2.947 12.920 1.00 95.88 94 TRP A N 1
ATOM 766 C CA . TRP A 1 94 ? -7.943 2.270 13.968 1.00 95.88 94 TRP A CA 1
ATOM 767 C C . TRP A 1 94 ? -7.100 1.894 15.189 1.00 95.88 94 TRP A C 1
ATOM 769 O O . TRP A 1 94 ? -7.540 2.082 16.323 1.00 95.88 94 TRP A O 1
ATOM 779 N N . ILE A 1 95 ? -5.868 1.410 14.987 1.00 94.88 95 ILE A N 1
ATOM 780 C CA . ILE A 1 95 ? -4.950 1.105 16.094 1.00 94.88 95 ILE A CA 1
ATOM 781 C C . ILE A 1 95 ? -4.647 2.374 16.903 1.00 94.88 95 ILE A C 1
ATOM 783 O O . ILE A 1 95 ? -4.751 2.362 18.131 1.00 94.88 95 ILE A O 1
ATOM 787 N N . LEU A 1 96 ? -4.298 3.478 16.234 1.00 93.88 96 LEU A N 1
ATOM 788 C CA . LEU A 1 96 ? -3.997 4.750 16.901 1.00 93.88 96 LEU A CA 1
ATOM 789 C C . LEU A 1 96 ? -5.211 5.303 17.652 1.00 93.88 96 LEU A C 1
ATOM 791 O O . LEU A 1 96 ? -5.080 5.775 18.786 1.00 93.88 96 LEU A O 1
ATOM 795 N N . GLU A 1 97 ? -6.391 5.213 17.045 1.00 94.62 97 GLU A N 1
ATOM 796 C CA . GLU A 1 97 ? -7.640 5.631 17.665 1.00 94.62 97 GLU A CA 1
ATOM 797 C C . GLU A 1 97 ? -7.924 4.820 18.933 1.00 94.62 97 GLU A C 1
ATOM 799 O O . GLU A 1 97 ? -8.153 5.396 20.002 1.00 94.62 97 GLU A O 1
ATOM 804 N N . ARG A 1 98 ? -7.829 3.487 18.855 1.00 94.81 98 ARG A N 1
ATOM 805 C CA . ARG A 1 98 ? -8.106 2.601 19.989 1.00 94.81 98 ARG A CA 1
ATOM 806 C C . ARG A 1 98 ? -7.144 2.836 21.152 1.00 94.81 98 ARG A C 1
ATOM 808 O O . ARG A 1 98 ? -7.585 2.889 22.301 1.00 94.81 98 ARG A O 1
ATOM 815 N N . LEU A 1 99 ? -5.857 3.039 20.866 1.00 93.50 99 LEU A N 1
ATOM 816 C CA . LEU A 1 99 ? -4.852 3.380 21.878 1.00 93.50 99 LEU A CA 1
ATOM 817 C C . LEU A 1 99 ? -5.144 4.737 22.539 1.00 93.50 99 LEU A C 1
ATOM 819 O O . LEU A 1 99 ? -4.994 4.887 23.753 1.00 93.50 99 LEU A O 1
ATOM 823 N N . SER A 1 100 ? -5.596 5.726 21.764 1.00 91.69 100 SER A N 1
ATOM 824 C CA . SER A 1 100 ? -5.991 7.040 22.286 1.00 91.69 100 SER A CA 1
ATOM 825 C C . SER A 1 100 ? -7.217 6.946 23.202 1.00 91.69 100 SER A C 1
ATOM 827 O O . SER A 1 100 ? -7.213 7.505 24.301 1.00 91.69 100 SER A O 1
ATOM 829 N N . GLN A 1 101 ? -8.240 6.187 22.796 1.00 91.38 101 GLN A N 1
ATOM 830 C CA . GLN A 1 101 ? -9.438 5.945 23.604 1.00 91.38 101 GLN A CA 1
ATOM 831 C C . GLN A 1 101 ? -9.091 5.259 24.930 1.00 91.38 101 GLN A C 1
ATOM 833 O O . GLN A 1 101 ? -9.501 5.745 25.982 1.00 91.38 101 GLN A O 1
ATOM 838 N N . GLN A 1 102 ? -8.270 4.200 24.900 1.00 86.12 102 GLN A N 1
ATOM 839 C CA . GLN A 1 102 ? -7.853 3.481 26.108 1.00 86.12 102 GLN A CA 1
ATOM 840 C C . GLN A 1 102 ? -7.171 4.398 27.127 1.00 86.12 102 GLN A C 1
ATOM 842 O O . GLN A 1 102 ? -7.481 4.316 28.314 1.00 86.12 102 GLN A O 1
ATOM 847 N N . ARG A 1 103 ? -6.305 5.318 26.677 1.00 82.31 103 ARG A N 1
ATOM 848 C CA . ARG A 1 103 ? -5.654 6.305 27.555 1.00 82.31 103 ARG A CA 1
ATOM 849 C C . ARG A 1 103 ? -6.646 7.269 28.205 1.00 82.31 103 ARG A C 1
ATOM 851 O O . ARG A 1 103 ? -6.457 7.613 29.367 1.00 82.31 103 ARG A O 1
ATOM 858 N N . LYS A 1 104 ? -7.692 7.687 27.482 1.00 76.12 104 LYS A N 1
ATOM 859 C CA . LYS A 1 104 ? -8.748 8.563 28.020 1.00 76.12 104 LYS A CA 1
ATOM 860 C C . LYS A 1 104 ? -9.579 7.849 29.087 1.00 76.12 104 LYS A C 1
ATOM 862 O O . LYS A 1 104 ? -9.829 8.424 30.135 1.00 76.12 104 LYS A O 1
ATOM 867 N N . THR A 1 105 ? -9.945 6.587 28.863 1.00 72.81 105 THR A N 1
ATOM 868 C CA . THR A 1 105 ? -10.653 5.770 29.867 1.00 72.81 105 THR A CA 1
ATOM 869 C C . THR A 1 105 ? -9.773 5.364 31.052 1.00 72.81 105 THR A C 1
ATOM 871 O O . THR A 1 105 ? -10.277 5.228 32.160 1.00 72.81 105 THR A O 1
ATOM 874 N N . ALA A 1 106 ? -8.463 5.194 30.848 1.00 64.12 106 ALA A N 1
ATOM 875 C CA . ALA A 1 106 ? -7.518 4.814 31.900 1.00 64.12 106 ALA A CA 1
ATOM 876 C C . ALA A 1 106 ? -7.041 5.992 32.776 1.00 64.12 106 ALA A C 1
ATOM 878 O O . ALA A 1 106 ? -6.410 5.754 33.804 1.00 64.12 106 ALA A O 1
ATOM 879 N N . GLN A 1 107 ? -7.346 7.248 32.421 1.00 56.44 107 GLN A N 1
ATOM 880 C CA . GLN A 1 107 ? -7.149 8.413 33.296 1.00 56.44 107 GLN A CA 1
ATOM 881 C C . GLN A 1 107 ? -8.488 9.017 33.754 1.00 56.44 107 GLN A C 1
ATOM 883 O O . GLN A 1 107 ? -8.929 10.020 33.195 1.00 56.44 107 GLN A O 1
ATOM 888 N N . PRO A 1 108 ? -9.126 8.479 34.808 1.00 52.78 108 PRO A N 1
ATOM 889 C CA . PRO A 1 108 ? -10.318 9.103 35.371 1.00 52.78 108 PRO A CA 1
ATOM 890 C C . PRO A 1 108 ? -10.040 10.254 36.357 1.00 52.78 108 PRO A C 1
ATOM 892 O O . PRO A 1 108 ? -10.996 10.856 36.832 1.00 52.78 108 PRO A O 1
ATOM 895 N N . PHE A 1 109 ? -8.785 10.624 36.665 1.00 50.78 109 PHE A N 1
ATOM 896 C CA . PHE A 1 109 ? -8.518 11.754 37.570 1.00 50.78 109 PHE A CA 1
ATOM 897 C C . PHE A 1 109 ? -7.311 12.605 37.157 1.00 50.78 109 PHE A C 1
ATOM 899 O O . PHE A 1 109 ? -6.229 12.054 36.941 1.00 50.78 109 PHE A O 1
ATOM 906 N N . PRO A 1 110 ? -7.439 13.950 37.123 1.00 56.44 110 PRO A N 1
ATOM 907 C CA . PRO A 1 110 ? -6.276 14.813 37.009 1.00 56.44 110 PRO A CA 1
ATOM 908 C C . PRO A 1 110 ? -5.418 14.634 38.263 1.00 56.44 110 PRO A C 1
ATOM 910 O O . PRO A 1 110 ? -5.917 14.727 39.389 1.00 56.44 110 PRO A O 1
ATOM 913 N N . ALA A 1 111 ? -4.120 14.386 38.073 1.00 61.03 111 ALA A N 1
ATOM 914 C CA . ALA A 1 111 ? -3.139 14.453 39.146 1.00 61.03 111 ALA A CA 1
ATOM 915 C C . ALA A 1 111 ? -3.305 15.810 39.845 1.00 61.03 111 ALA A C 1
ATOM 917 O O . ALA A 1 111 ? -3.022 16.853 39.254 1.00 61.03 111 ALA A O 1
ATOM 918 N N . LYS A 1 112 ? -3.851 15.806 41.071 1.00 56.81 112 LYS A N 1
ATOM 919 C CA . LYS A 1 112 ? -4.097 17.022 41.848 1.00 56.81 112 LYS A CA 1
ATOM 920 C C . LYS A 1 112 ? -2.787 17.788 41.948 1.00 56.81 112 LYS A C 1
ATOM 922 O O . LYS A 1 112 ? -1.874 17.394 42.672 1.00 56.81 112 LYS A O 1
ATOM 927 N N . GLN A 1 113 ? -2.721 18.897 41.224 1.00 56.62 113 GLN A N 1
ATOM 928 C CA . GLN A 1 113 ? -1.673 19.882 41.360 1.00 56.62 113 GLN A CA 1
ATOM 929 C C . GLN A 1 113 ? -1.678 20.328 42.818 1.00 56.62 113 GLN A C 1
ATOM 931 O O . GLN A 1 113 ? -2.642 20.932 43.294 1.00 56.62 113 GLN A O 1
ATOM 936 N N . ARG A 1 114 ? -0.628 19.951 43.552 1.00 52.19 114 ARG A N 1
ATOM 937 C CA . ARG A 1 114 ? -0.410 20.380 44.930 1.00 52.19 114 ARG A CA 1
ATOM 938 C C . ARG A 1 114 ? -0.298 21.903 44.930 1.00 52.19 114 ARG A C 1
ATOM 940 O O . ARG A 1 114 ? 0.782 22.456 44.757 1.00 52.19 114 ARG A O 1
ATOM 947 N N . ARG A 1 115 ? -1.423 22.593 45.123 1.00 52.38 115 ARG A N 1
ATOM 948 C CA . ARG A 1 115 ? -1.444 23.985 45.571 1.00 52.38 115 ARG A CA 1
ATOM 949 C C . ARG A 1 115 ? -0.961 23.996 47.019 1.00 52.38 115 ARG A C 1
ATOM 951 O O . ARG A 1 115 ? -1.757 23.985 47.949 1.00 52.38 115 ARG A O 1
ATOM 958 N N . GLY A 1 116 ? 0.355 23.992 47.200 1.00 45.69 116 GLY A N 1
ATOM 959 C CA . GLY A 1 116 ? 0.968 24.443 48.441 1.00 45.69 116 GLY A CA 1
ATOM 960 C C . GLY A 1 116 ? 0.859 25.961 48.488 1.00 45.69 116 GLY A C 1
ATOM 961 O O . GLY A 1 116 ? 1.685 26.658 47.909 1.00 45.69 116 GLY A O 1
ATOM 962 N N . ARG A 1 117 ? -0.203 26.474 49.112 1.00 57.81 117 ARG A N 1
ATOM 963 C CA . ARG A 1 117 ? -0.333 27.898 49.426 1.00 57.81 117 ARG A CA 1
ATOM 964 C C . ARG A 1 117 ? -0.900 28.068 50.832 1.00 57.81 117 ARG A C 1
ATOM 966 O O . ARG A 1 117 ? -2.078 28.332 50.962 1.00 57.81 117 ARG A O 1
ATOM 973 N N . TYR A 1 118 ? -0.044 27.911 51.838 1.00 45.56 118 TYR A N 1
ATOM 974 C CA . TYR A 1 118 ? -0.092 28.527 53.175 1.00 45.56 118 TYR A CA 1
ATOM 975 C C . TYR A 1 118 ? 1.338 28.388 53.719 1.00 45.56 118 TYR A C 1
ATOM 977 O O . TYR A 1 118 ? 1.940 27.337 53.544 1.00 45.56 118 TYR A O 1
ATOM 985 N N . GLY A 1 119 ? 1.998 29.353 54.333 1.00 46.19 119 GLY A N 1
ATOM 986 C CA . GLY A 1 119 ? 1.646 30.684 54.790 1.00 46.19 119 GLY A CA 1
ATOM 987 C C . GLY A 1 119 ? 2.842 31.132 55.637 1.00 46.19 119 GLY A C 1
ATOM 988 O O . GLY A 1 119 ? 3.445 30.325 56.339 1.00 46.19 119 GLY A O 1
ATOM 989 N N . THR A 1 120 ? 3.229 32.395 55.519 1.00 54.34 120 THR A N 1
ATOM 990 C CA . THR A 1 120 ? 4.159 33.076 56.426 1.00 54.34 120 THR A CA 1
ATOM 991 C C . THR A 1 120 ? 3.803 32.818 57.889 1.00 54.34 120 THR A C 1
ATOM 993 O O . THR A 1 120 ? 2.672 33.094 58.285 1.00 54.34 120 THR A O 1
ATOM 996 N N . ILE A 1 121 ? 4.774 32.404 58.706 1.00 56.06 121 ILE A N 1
ATOM 997 C CA . ILE A 1 121 ? 4.729 32.592 60.159 1.00 56.06 121 ILE A CA 1
ATOM 998 C C . ILE A 1 121 ? 6.070 33.186 60.588 1.00 56.06 121 ILE A C 1
ATOM 1000 O O . ILE A 1 121 ? 7.113 32.552 60.463 1.00 56.06 121 ILE A O 1
ATOM 1004 N N . ARG A 1 122 ? 6.008 34.433 61.069 1.00 47.41 122 ARG A N 1
ATOM 1005 C CA . ARG A 1 122 ? 7.049 35.057 61.885 1.00 47.41 122 ARG A CA 1
ATOM 1006 C C . ARG A 1 122 ? 7.211 34.252 63.175 1.00 47.41 122 ARG A C 1
ATOM 1008 O O . ARG A 1 122 ? 6.209 33.992 63.845 1.00 47.41 122 ARG A O 1
ATOM 1015 N N . ARG A 1 123 ? 8.449 34.014 63.589 1.00 51.94 123 ARG A N 1
ATOM 1016 C CA . ARG A 1 123 ? 8.860 34.321 64.957 1.00 51.94 123 ARG A CA 1
ATOM 1017 C C . ARG A 1 123 ? 10.339 34.662 64.987 1.00 51.94 123 ARG A C 1
ATOM 1019 O O . ARG A 1 123 ? 11.081 34.010 64.226 1.00 51.94 123 ARG A O 1
#
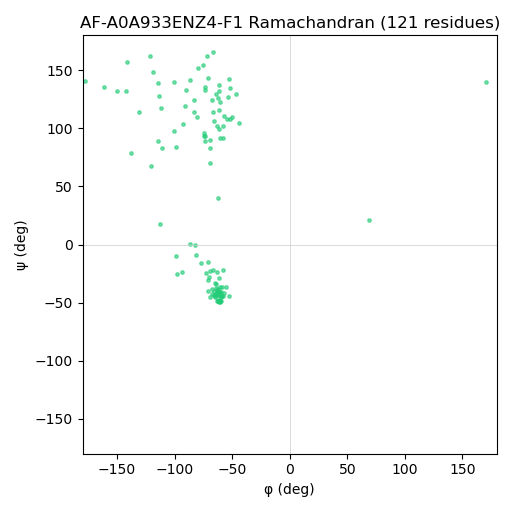
Nearest PDB structures (foldseek):
  8pv2-assembly1_CQ  TM=4.335E-01  e=9.919E+00  Thermochaetoides thermophila DSM 1495

Sequence (123 aa):
MTKAETDRKRTPAKIARSRIPRFRTIQEEAEFWDTHSTAEFEDEFEEVKDVRFVVRRSSVDKALTVRLDKDTFVRLAEEARVQGVGPSTLVRMWILERLSQQRKTAQPFPAKQRRGRYGTIRR

Radius of gyration: 35.38 Å; Cα contacts (8 Å, |Δi|>4): 18; chains: 1; bounding box: 86×50×98 Å

Mean predicted aligned error: 18.96 Å

pLDDT: mean 76.26, std 19.59, range [37.28, 98.12]

Solvent-accessible surface area (backbone atoms only — not comparable to full-atom values): 8594 Å² total; per-residue (Å²): 142,84,83,88,82,79,85,76,79,81,73,83,79,77,83,71,82,68,91,72,75,89,67,93,46,72,66,61,45,50,57,49,58,75,74,45,65,71,76,79,46,55,92,79,55,77,84,76,88,78,82,71,82,76,72,76,80,63,93,62,94,72,87,83,90,76,92,68,58,70,69,61,48,52,54,44,42,53,54,13,53,77,71,75,42,53,48,71,56,46,53,52,50,53,52,54,50,53,55,52,51,51,53,57,70,73,52,87,65,79,80,77,75,81,80,84,80,82,75,94,77,90,129